Protein AF-F9SYX1-F1 (afdb_monomer_lite)

Structure (mmCIF, N/CA/C/O backbone):
data_AF-F9SYX1-F1
#
_entry.id   AF-F9SYX1-F1
#
loop_
_atom_site.group_PDB
_atom_site.id
_atom_site.type_symbol
_atom_site.label_atom_id
_atom_site.label_alt_id
_atom_site.label_comp_id
_atom_site.label_asym_id
_atom_site.label_entity_id
_atom_site.label_seq_id
_atom_site.pdbx_PDB_ins_code
_atom_site.Cartn_x
_atom_site.Cartn_y
_atom_site.Cartn_z
_atom_site.occupancy
_atom_site.B_iso_or_equiv
_atom_site.auth_seq_id
_atom_site.auth_comp_id
_atom_site.auth_asym_id
_atom_site.auth_atom_id
_atom_site.pdbx_PDB_model_num
ATOM 1 N N . SER A 1 1 ? -15.816 -7.231 16.576 1.00 57.22 1 SER A N 1
ATOM 2 C CA . SER A 1 1 ? -14.481 -7.839 16.754 1.00 57.22 1 SER A CA 1
ATOM 3 C C . SER A 1 1 ? -13.891 -7.910 15.380 1.00 57.22 1 SER A C 1
ATOM 5 O O . SER A 1 1 ? -14.080 -8.921 14.707 1.00 57.22 1 SER A O 1
ATOM 7 N N . PHE A 1 2 ? -13.250 -6.815 14.990 1.00 70.56 2 PHE A N 1
ATOM 8 C CA . PHE A 1 2 ? -12.344 -6.756 13.862 1.00 70.56 2 PHE A CA 1
ATOM 9 C C . PHE A 1 2 ? -11.462 -8.001 13.875 1.00 70.56 2 PHE A C 1
ATOM 11 O O . PHE A 1 2 ? -10.765 -8.275 14.859 1.00 70.56 2 PHE A O 1
ATOM 18 N N . LYS A 1 3 ? -11.647 -8.842 12.862 1.00 79.38 3 LYS A N 1
ATOM 19 C CA . LYS A 1 3 ? -10.750 -9.952 12.619 1.00 79.38 3 LYS A CA 1
ATOM 20 C C . LYS A 1 3 ? -9.876 -9.474 11.476 1.00 79.38 3 LYS A C 1
ATOM 22 O O . LYS A 1 3 ? -10.382 -9.208 10.397 1.00 79.38 3 LYS A O 1
ATOM 27 N N . ASP A 1 4 ? -8.630 -9.275 11.824 1.00 76.31 4 ASP A N 1
ATOM 28 C CA . A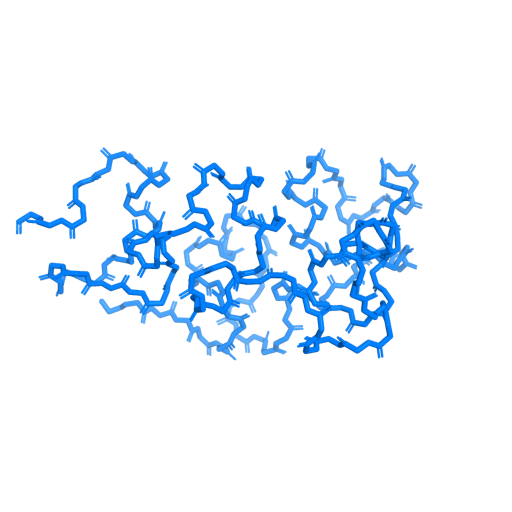SP A 1 4 ? -7.494 -9.137 10.939 1.00 76.31 4 ASP A CA 1
ATOM 29 C C . ASP A 1 4 ? -6.704 -10.406 11.258 1.00 76.31 4 ASP A C 1
ATOM 31 O O . ASP A 1 4 ? -6.187 -10.593 12.371 1.00 76.31 4 ASP A O 1
ATOM 35 N N . GLY A 1 5 ? -6.933 -11.416 10.423 1.00 83.50 5 GLY A N 1
ATOM 36 C CA . GLY A 1 5 ? -6.622 -12.803 10.733 1.00 83.50 5 GLY A CA 1
ATOM 37 C C . GLY A 1 5 ? -5.136 -13.109 10.682 1.00 83.50 5 GLY A C 1
ATOM 38 O O . GLY A 1 5 ? -4.709 -14.111 11.271 1.00 83.50 5 GLY A O 1
ATOM 39 N N . ASP A 1 6 ? -4.382 -12.242 10.033 1.00 80.56 6 ASP A N 1
ATOM 40 C CA . ASP A 1 6 ? -2.974 -12.400 9.742 1.00 80.56 6 ASP A CA 1
ATOM 41 C C . ASP A 1 6 ? -2.112 -11.184 10.078 1.00 80.56 6 ASP A C 1
ATOM 43 O O . ASP A 1 6 ? -0.884 -11.308 10.066 1.00 80.56 6 ASP A O 1
ATOM 47 N N . ASN A 1 7 ? -2.731 -10.092 10.523 1.00 75.62 7 ASN A N 1
ATOM 48 C CA . ASN A 1 7 ? -2.061 -8.868 10.921 1.00 75.62 7 ASN A CA 1
ATOM 49 C C . ASN A 1 7 ? -1.379 -8.129 9.764 1.00 75.62 7 ASN A C 1
ATOM 51 O O . ASN A 1 7 ? -0.370 -7.463 10.007 1.00 75.62 7 ASN A O 1
ATOM 55 N N . GLY A 1 8 ? -1.939 -8.236 8.551 1.00 71.12 8 GLY A N 1
ATOM 56 C CA . GLY A 1 8 ? -1.470 -7.552 7.339 1.00 71.12 8 GLY A CA 1
ATOM 57 C C . GLY A 1 8 ? -1.829 -6.062 7.252 1.00 71.12 8 GLY A C 1
ATOM 58 O O . GLY A 1 8 ? -1.184 -5.320 6.515 1.00 71.12 8 GLY A O 1
ATOM 59 N N . GLY A 1 9 ? -2.780 -5.594 8.070 1.00 70.81 9 GLY A N 1
ATOM 60 C CA . GLY A 1 9 ? -3.202 -4.188 8.112 1.00 70.81 9 GLY A CA 1
ATOM 61 C C . GLY A 1 9 ? -4.549 -3.918 7.440 1.00 70.81 9 GLY A C 1
ATOM 62 O O . GLY A 1 9 ? -5.159 -2.882 7.723 1.00 70.81 9 GLY A O 1
ATOM 63 N N . LEU A 1 10 ? -5.072 -4.859 6.648 1.00 77.00 10 LEU A N 1
ATOM 64 C CA . LEU A 1 10 ? -6.448 -4.843 6.166 1.00 77.00 10 LEU A CA 1
ATOM 65 C C . LEU A 1 10 ? -7.359 -5.756 7.018 1.00 77.00 10 LEU A C 1
ATOM 67 O O . LEU A 1 10 ? -6.955 -6.799 7.519 1.00 77.00 10 LEU A O 1
ATOM 71 N N . PRO A 1 11 ? -8.631 -5.374 7.234 1.00 79.19 11 PRO A N 1
ATOM 72 C CA . PRO A 1 11 ? -9.628 -6.262 7.829 1.00 79.19 11 PRO A CA 1
ATOM 73 C C . PRO A 1 11 ? -9.909 -7.488 6.943 1.00 79.19 11 PRO A C 1
ATOM 75 O O . PRO A 1 11 ? -10.164 -7.291 5.756 1.00 79.19 11 PRO A O 1
ATOM 78 N N . ASP A 1 12 ? -10.171 -8.668 7.542 1.00 82.38 12 ASP A N 1
ATOM 79 C CA . ASP A 1 12 ? -10.668 -9.899 6.865 1.00 82.38 12 ASP A CA 1
ATOM 80 C C . ASP A 1 12 ? -11.787 -9.597 5.843 1.00 82.38 12 ASP A C 1
ATOM 82 O O . ASP A 1 12 ? -11.991 -10.289 4.840 1.00 82.38 12 ASP A O 1
ATOM 86 N N . TYR A 1 13 ? -12.628 -8.613 6.174 1.00 78.56 13 TYR A N 1
ATOM 87 C CA . TYR A 1 13 ? -13.734 -8.177 5.334 1.00 78.56 13 TYR A CA 1
ATOM 88 C C . TYR A 1 13 ? -13.269 -7.467 4.059 1.00 78.56 13 TYR A C 1
ATOM 90 O O . TYR A 1 13 ? -13.796 -7.783 2.989 1.00 78.56 13 TYR A O 1
ATOM 98 N N . VAL A 1 14 ? -12.314 -6.544 4.180 1.00 76.12 14 VAL A N 1
ATOM 99 C CA . VAL A 1 14 ? -11.718 -5.815 3.056 1.00 76.12 14 VAL A CA 1
ATOM 100 C C . VAL A 1 14 ? -10.908 -6.792 2.219 1.00 76.12 14 VAL A C 1
ATOM 102 O O . VAL A 1 14 ? -11.214 -6.950 1.045 1.00 76.12 14 VAL A O 1
ATOM 105 N N . GLU A 1 15 ? -10.030 -7.584 2.825 1.00 80.00 15 GLU A N 1
ATOM 106 C CA . GLU A 1 15 ? -9.250 -8.626 2.143 1.00 80.00 15 GLU A CA 1
ATOM 107 C C . GLU A 1 15 ? -10.125 -9.546 1.284 1.00 80.00 15 GLU A C 1
ATOM 109 O O . GLU A 1 15 ? -9.873 -9.788 0.104 1.00 80.00 15 GLU A O 1
ATOM 114 N N . LYS A 1 16 ? -11.268 -9.980 1.822 1.00 79.38 16 LYS A N 1
ATOM 115 C CA . LYS A 1 16 ? -12.233 -10.791 1.074 1.00 79.38 16 LYS A CA 1
ATOM 116 C C . LYS A 1 16 ? -12.887 -10.052 -0.100 1.00 79.38 16 LYS A C 1
ATOM 118 O O . LYS A 1 16 ? -13.266 -10.704 -1.078 1.00 79.38 16 LYS A O 1
ATOM 123 N N . GLN A 1 17 ? -13.110 -8.742 0.006 1.00 72.44 17 GLN A N 1
ATOM 124 C CA . GLN A 1 17 ? -13.582 -7.926 -1.119 1.00 72.44 17 GLN A CA 1
ATOM 125 C C . GLN A 1 17 ? -12.498 -7.778 -2.193 1.00 72.44 17 GLN A C 1
ATOM 127 O O . GLN A 1 17 ? -12.840 -7.764 -3.377 1.00 72.44 17 GLN A O 1
ATOM 132 N N . LEU A 1 18 ? -11.232 -7.741 -1.772 1.00 69.06 18 LEU A N 1
ATOM 133 C CA . LEU A 1 18 ? -10.041 -7.655 -2.618 1.00 69.06 18 LEU A CA 1
ATOM 134 C C . LEU A 1 18 ? -9.635 -9.007 -3.233 1.00 69.06 18 LEU A C 1
ATOM 136 O O . LEU A 1 18 ? -8.921 -9.049 -4.226 1.00 69.06 18 LEU A O 1
ATOM 140 N N . GLY A 1 19 ? -10.137 -10.124 -2.697 1.00 72.81 19 GLY A N 1
ATOM 141 C CA . GLY A 1 19 ? -9.739 -11.469 -3.129 1.00 72.81 19 GLY A CA 1
ATOM 142 C C . GLY A 1 19 ? -8.425 -11.956 -2.507 1.00 72.81 19 GLY A C 1
ATOM 143 O O . GLY A 1 19 ? -7.873 -12.952 -2.981 1.00 72.81 19 GLY A O 1
ATOM 144 N N . LEU A 1 20 ? -7.974 -11.280 -1.451 1.00 77.38 20 LEU A N 1
ATOM 145 C CA . LEU A 1 20 ? -6.818 -11.611 -0.622 1.00 77.38 20 LEU A CA 1
ATOM 146 C C . LEU A 1 20 ? -7.179 -12.685 0.424 1.00 77.38 20 LEU A C 1
ATOM 148 O O . LEU A 1 20 ? -8.360 -13.029 0.609 1.00 77.38 20 LEU A O 1
ATOM 152 N N . ASP A 1 21 ? -6.168 -13.291 1.044 1.00 80.50 21 ASP A N 1
ATOM 153 C CA . ASP A 1 21 ? -6.304 -14.384 2.007 1.00 80.50 21 ASP A CA 1
ATOM 154 C C . ASP A 1 21 ? -5.956 -13.916 3.422 1.00 80.50 21 ASP A C 1
ATOM 156 O O . ASP A 1 21 ? -4.826 -14.098 3.855 1.00 80.50 21 ASP A O 1
ATOM 160 N N . ALA A 1 22 ? -7.009 -13.535 4.158 1.00 83.12 22 ALA A N 1
ATOM 161 C CA . ALA A 1 22 ? -7.067 -13.145 5.579 1.00 83.12 22 ALA A CA 1
ATOM 162 C C . ALA A 1 22 ? -6.534 -14.142 6.625 1.00 83.12 22 ALA A C 1
ATOM 164 O O . ALA A 1 22 ? -6.996 -14.223 7.776 1.00 83.12 22 ALA A O 1
ATOM 165 N N . THR A 1 23 ? -5.669 -15.054 6.211 1.00 82.31 23 THR A N 1
ATOM 166 C CA . THR A 1 23 ? -4.947 -15.997 7.052 1.00 82.31 23 THR A CA 1
ATOM 167 C C . THR A 1 23 ? -3.452 -16.038 6.743 1.00 82.31 23 THR A C 1
ATOM 169 O O . THR A 1 23 ? -2.734 -16.819 7.389 1.00 82.31 23 THR A O 1
ATOM 172 N N . VAL A 1 24 ? -2.976 -15.238 5.787 1.00 73.25 24 VAL A N 1
ATOM 173 C CA . VAL A 1 24 ? -1.605 -15.245 5.285 1.00 73.25 24 VAL A CA 1
ATOM 174 C C . VAL A 1 24 ? -0.977 -13.882 5.541 1.00 73.25 24 VAL A C 1
ATOM 176 O O . VAL A 1 24 ? -1.154 -12.952 4.780 1.00 73.25 24 VAL A O 1
ATOM 179 N N . GLY A 1 25 ? -0.167 -13.801 6.600 1.00 62.72 25 GLY A N 1
ATOM 180 C CA . GLY A 1 25 ? 0.507 -12.544 6.943 1.00 62.72 25 GLY A CA 1
ATOM 181 C C . GLY A 1 25 ? 1.410 -12.087 5.809 1.00 62.72 25 GLY A C 1
ATOM 182 O O . GLY A 1 25 ? 2.098 -12.926 5.217 1.00 62.72 25 GLY A O 1
ATOM 183 N N . ASP A 1 26 ? 1.403 -10.777 5.565 1.00 58.50 26 ASP A N 1
ATOM 184 C CA . ASP A 1 26 ? 2.077 -10.102 4.455 1.00 58.50 26 ASP A CA 1
ATOM 185 C C . ASP A 1 26 ? 1.469 -10.425 3.069 1.00 58.50 26 ASP A C 1
ATOM 187 O O . ASP A 1 26 ? 2.218 -10.659 2.122 1.00 58.50 26 ASP A O 1
ATOM 191 N N . ASP A 1 27 ? 0.145 -10.481 2.891 1.00 65.06 27 ASP A N 1
ATOM 192 C CA . ASP A 1 27 ? -0.459 -10.560 1.547 1.00 65.06 27 ASP A CA 1
ATOM 193 C C . ASP A 1 27 ? -1.202 -9.284 1.104 1.00 65.06 27 ASP A C 1
ATOM 195 O O . ASP A 1 27 ? -1.347 -9.074 -0.099 1.00 65.06 27 ASP A O 1
ATOM 199 N N . ASP A 1 28 ? -1.536 -8.394 2.041 1.00 70.62 28 ASP A N 1
ATOM 200 C CA . ASP A 1 28 ? -2.251 -7.134 1.792 1.00 70.62 28 ASP A CA 1
ATOM 201 C C . ASP A 1 28 ? -1.567 -6.197 0.793 1.00 70.62 28 ASP A C 1
ATOM 203 O O . ASP A 1 28 ? -2.164 -5.781 -0.201 1.00 70.62 28 ASP A O 1
ATOM 207 N N . PHE A 1 29 ? -0.295 -5.896 1.044 1.00 72.81 29 PHE A N 1
ATOM 208 C CA . PHE A 1 29 ? 0.527 -4.994 0.229 1.00 72.81 29 PHE A CA 1
ATOM 209 C C . PHE A 1 29 ? 1.841 -5.642 -0.206 1.00 72.81 29 PHE A C 1
ATOM 211 O O . PHE A 1 29 ? 2.784 -4.971 -0.579 1.00 72.81 29 PHE A O 1
ATOM 218 N N . THR A 1 30 ? 1.918 -6.969 -0.156 1.00 74.19 30 THR A N 1
ATOM 219 C CA . THR A 1 30 ? 3.177 -7.710 -0.335 1.00 74.19 30 THR A CA 1
ATOM 220 C C . THR A 1 30 ? 3.039 -8.867 -1.332 1.00 74.19 30 THR A C 1
ATOM 222 O O . THR A 1 30 ? 4.017 -9.316 -1.938 1.00 74.19 30 THR A O 1
ATOM 225 N N . LYS A 1 31 ? 1.815 -9.369 -1.543 1.00 81.06 31 LYS A N 1
ATOM 226 C CA . LYS A 1 31 ? 1.547 -10.423 -2.519 1.00 81.06 31 LYS A CA 1
ATOM 227 C C . LYS A 1 31 ? 1.430 -9.824 -3.913 1.00 81.06 31 LYS A C 1
ATOM 229 O O . LYS A 1 31 ? 0.566 -8.999 -4.130 1.00 81.06 31 LYS A O 1
ATOM 234 N N . ASP A 1 32 ? 2.255 -10.317 -4.827 1.00 84.62 32 ASP A N 1
ATOM 235 C CA . ASP A 1 32 ? 2.293 -9.960 -6.249 1.00 84.62 32 ASP A CA 1
ATOM 236 C C . ASP A 1 32 ? 2.017 -11.239 -7.065 1.00 84.62 32 ASP A C 1
ATOM 238 O O . ASP A 1 32 ? 2.844 -12.165 -7.131 1.00 84.62 32 ASP A O 1
ATOM 242 N N . SER A 1 33 ? 0.787 -11.372 -7.560 1.00 86.06 33 SER A N 1
ATOM 243 C CA . SER A 1 33 ? 0.282 -12.613 -8.153 1.00 86.06 33 SER A CA 1
ATOM 244 C C . SER A 1 33 ? 0.757 -12.850 -9.590 1.00 86.06 33 SER A C 1
ATOM 246 O O . SER A 1 33 ? 0.876 -14.021 -9.989 1.00 86.06 33 SER A O 1
ATOM 248 N N . ASP A 1 34 ? 1.061 -11.806 -10.359 1.00 87.44 34 ASP A N 1
ATOM 249 C CA . ASP A 1 34 ? 1.559 -11.924 -11.735 1.00 87.44 34 ASP A CA 1
ATOM 250 C C . ASP A 1 34 ? 3.074 -11.706 -11.885 1.00 87.44 34 ASP A C 1
ATOM 252 O O . ASP A 1 34 ? 3.673 -12.203 -12.851 1.00 87.44 34 ASP A O 1
ATOM 256 N N . GLY A 1 35 ? 3.722 -11.138 -10.870 1.00 87.56 35 GLY A N 1
ATOM 257 C CA . GLY A 1 35 ? 5.161 -10.938 -10.801 1.00 87.56 35 GLY A CA 1
ATOM 258 C C . GLY A 1 35 ? 5.643 -9.667 -11.497 1.00 87.56 35 GLY A C 1
ATOM 259 O O . GLY A 1 35 ? 6.817 -9.643 -11.906 1.00 87.56 35 GLY A O 1
ATOM 260 N N . ASP A 1 36 ? 4.778 -8.674 -11.713 1.00 85.56 36 ASP A N 1
ATOM 261 C CA . ASP A 1 36 ? 5.146 -7.395 -12.330 1.00 85.56 36 ASP A CA 1
ATOM 262 C C . ASP A 1 36 ? 5.868 -6.438 -11.361 1.00 85.56 36 ASP A C 1
ATOM 264 O O . ASP A 1 36 ? 6.528 -5.480 -11.793 1.00 85.56 36 ASP A O 1
ATOM 268 N N . GLY A 1 37 ? 5.873 -6.793 -10.074 1.00 84.88 37 GLY A N 1
ATOM 269 C CA . GLY A 1 37 ? 6.469 -6.032 -8.995 1.00 84.88 37 GLY A CA 1
ATOM 270 C C . GLY A 1 37 ? 5.498 -5.076 -8.320 1.00 84.88 37 GLY A C 1
ATOM 271 O O . GLY A 1 37 ? 5.987 -4.177 -7.651 1.00 84.88 37 GLY A O 1
ATOM 272 N N . VAL A 1 38 ? 4.183 -5.213 -8.495 1.00 85.88 38 VAL A N 1
ATOM 273 C CA . VAL A 1 38 ? 3.163 -4.451 -7.766 1.00 85.88 38 VAL A CA 1
ATOM 274 C C . VAL A 1 38 ? 2.278 -5.395 -6.953 1.00 85.88 38 VAL A C 1
ATOM 276 O O . VAL A 1 38 ? 1.848 -6.428 -7.453 1.00 85.88 38 VAL A O 1
ATOM 279 N N . PRO A 1 39 ? 2.001 -5.079 -5.679 1.00 84.81 39 PRO A N 1
ATOM 280 C CA . PRO A 1 39 ? 1.123 -5.906 -4.873 1.00 84.81 39 PRO A CA 1
ATOM 281 C C . PRO A 1 39 ? -0.333 -5.898 -5.350 1.00 84.81 39 PRO A C 1
ATOM 283 O O . PRO A 1 39 ? -0.891 -4.838 -5.643 1.00 84.81 39 PRO A O 1
ATOM 286 N N . ASP A 1 40 ? -0.995 -7.051 -5.251 1.00 80.94 40 ASP A N 1
ATOM 287 C CA . ASP A 1 40 ? -2.403 -7.278 -5.587 1.00 80.94 40 ASP A CA 1
ATOM 288 C C . ASP A 1 40 ? -3.333 -6.213 -4.960 1.00 80.94 40 ASP A C 1
ATOM 290 O O . ASP A 1 40 ? -4.308 -5.766 -5.574 1.00 80.94 40 ASP A O 1
ATOM 294 N N . GLY A 1 41 ? -3.052 -5.802 -3.715 1.00 78.31 41 GLY A N 1
ATOM 295 C CA . GLY A 1 41 ? -3.810 -4.765 -3.013 1.00 78.31 41 GLY A CA 1
ATOM 296 C C . GLY A 1 41 ? -3.679 -3.384 -3.660 1.00 78.31 41 GLY A C 1
ATOM 297 O O . GLY A 1 41 ? -4.674 -2.667 -3.782 1.00 78.31 41 GLY A O 1
ATOM 298 N N . VAL A 1 42 ? -2.485 -3.025 -4.141 1.00 82.00 42 VAL A N 1
ATOM 299 C CA . VAL A 1 42 ? -2.232 -1.770 -4.870 1.00 82.00 42 VAL A CA 1
ATOM 300 C C . VAL A 1 42 ? -2.927 -1.790 -6.224 1.00 82.00 42 VAL A C 1
ATOM 302 O O . VAL A 1 42 ? -3.606 -0.827 -6.586 1.00 82.00 42 VAL A O 1
ATOM 305 N N . GLU A 1 43 ? -2.818 -2.897 -6.952 1.00 84.31 43 GLU A N 1
ATOM 306 C CA . GLU A 1 43 ? -3.474 -3.068 -8.248 1.00 84.31 43 GLU A CA 1
ATOM 307 C C . GLU A 1 43 ? -4.993 -2.932 -8.141 1.00 84.31 43 GLU A C 1
ATOM 309 O O . GLU A 1 43 ? -5.628 -2.245 -8.945 1.00 84.31 43 GLU A O 1
ATOM 314 N N . PHE A 1 44 ? -5.597 -3.483 -7.085 1.00 78.94 44 PHE A N 1
ATOM 315 C CA . PHE A 1 44 ? -7.015 -3.261 -6.824 1.00 78.94 44 PHE A CA 1
ATOM 316 C C . PHE A 1 44 ? -7.345 -1.778 -6.615 1.00 78.94 44 PHE A C 1
ATOM 318 O O . PHE A 1 44 ? -8.321 -1.282 -7.191 1.00 78.94 44 PHE A O 1
ATOM 325 N N . LEU A 1 45 ? -6.562 -1.076 -5.785 1.00 77.81 45 LEU A N 1
ATOM 326 C CA . LEU A 1 45 ? -6.769 0.349 -5.503 1.00 77.81 45 LEU A CA 1
ATOM 327 C C . LEU A 1 45 ? -6.672 1.195 -6.780 1.00 77.81 45 LEU A C 1
ATOM 329 O O . LEU A 1 45 ? -7.415 2.164 -6.946 1.00 77.81 45 LEU A O 1
ATOM 333 N N . GLU A 1 46 ? -5.808 0.790 -7.706 1.00 81.69 46 GLU A N 1
ATOM 334 C CA . GLU A 1 46 ? -5.603 1.438 -9.001 1.00 81.69 46 GLU A CA 1
ATOM 335 C C . GLU A 1 46 ? -6.571 0.942 -10.096 1.00 81.69 46 GLU A C 1
ATOM 337 O O . GLU A 1 46 ? -6.712 1.569 -11.154 1.00 81.69 46 GLU A O 1
ATOM 342 N N . GLY A 1 47 ? -7.321 -0.128 -9.823 1.00 82.56 47 GLY A N 1
ATOM 343 C CA . GLY A 1 47 ? -8.325 -0.701 -10.716 1.00 82.56 47 GLY A CA 1
ATOM 344 C C . GLY A 1 47 ? -7.750 -1.544 -11.856 1.00 82.56 47 GLY A C 1
ATOM 345 O O . GLY A 1 47 ? -8.379 -1.607 -12.922 1.00 82.56 47 GLY A O 1
ATOM 346 N N . THR A 1 48 ? -6.587 -2.157 -11.640 1.00 86.69 48 THR A N 1
ATOM 347 C CA . THR A 1 48 ? -5.933 -3.132 -12.524 1.00 86.69 48 THR A CA 1
ATOM 348 C C . THR A 1 48 ? -6.216 -4.582 -12.096 1.00 86.69 48 THR A C 1
ATOM 350 O O . THR A 1 48 ? -6.877 -4.822 -11.081 1.00 86.69 48 THR A O 1
ATOM 353 N N . ASP A 1 49 ? -5.885 -5.553 -12.949 1.00 84.62 49 ASP A N 1
ATOM 354 C CA . ASP A 1 49 ? -6.089 -6.988 -12.737 1.00 84.62 49 ASP A CA 1
ATOM 355 C C . ASP A 1 49 ? -4.811 -7.604 -12.158 1.00 84.62 49 ASP A C 1
AT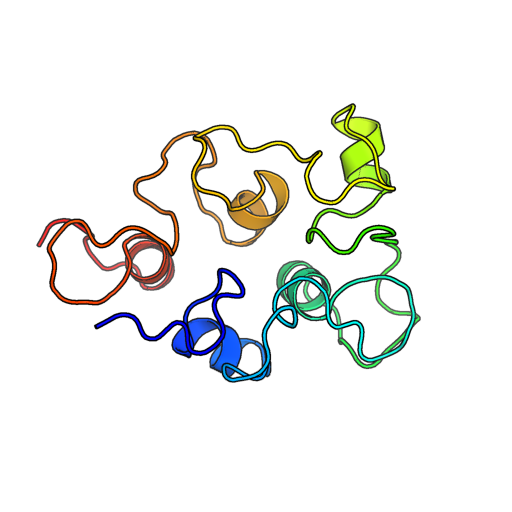OM 357 O O . ASP A 1 49 ? -3.855 -7.740 -12.913 1.00 84.62 49 ASP A O 1
ATOM 361 N N . PRO A 1 50 ? -4.829 -8.116 -10.910 1.00 84.38 50 PRO A N 1
ATOM 362 C CA . PRO A 1 50 ? -3.653 -8.693 -10.248 1.00 84.38 50 PRO A CA 1
ATOM 363 C C . PRO A 1 50 ? -3.166 -10.021 -10.846 1.00 84.38 50 PRO A C 1
ATOM 365 O O . PRO A 1 50 ? -2.560 -10.866 -10.198 1.00 84.38 50 PRO A O 1
ATOM 368 N N . ASN A 1 51 ? -3.567 -10.328 -12.073 1.00 86.31 51 ASN A N 1
ATOM 369 C CA . ASN A 1 51 ? -3.140 -11.502 -12.816 1.00 86.31 51 ASN A CA 1
ATOM 370 C C . ASN A 1 51 ? -2.673 -11.126 -14.237 1.00 86.31 51 ASN A C 1
ATOM 372 O O . ASN A 1 51 ? -2.516 -12.036 -15.068 1.00 86.31 51 ASN A O 1
ATOM 376 N N . ASP A 1 52 ? -2.530 -9.833 -14.544 1.00 88.12 52 ASP A N 1
ATOM 377 C CA . ASP A 1 52 ? -2.135 -9.289 -15.845 1.00 88.12 52 ASP A CA 1
ATOM 378 C C . ASP A 1 52 ? -0.950 -8.323 -15.695 1.00 88.12 52 ASP A C 1
ATOM 380 O O . ASP A 1 52 ? -1.131 -7.113 -15.610 1.00 88.12 52 ASP A O 1
ATOM 384 N N . ASP A 1 53 ? 0.261 -8.871 -15.861 1.00 87.50 53 ASP A N 1
ATOM 385 C CA . ASP A 1 53 ? 1.566 -8.196 -15.730 1.00 87.50 53 ASP A CA 1
ATOM 386 C C . ASP A 1 53 ? 1.822 -7.033 -16.716 1.00 87.50 53 ASP A C 1
ATOM 388 O O . ASP A 1 53 ? 2.962 -6.613 -16.959 1.00 87.50 53 ASP A O 1
ATOM 392 N N . THR A 1 54 ? 0.780 -6.557 -17.400 1.00 84.44 54 THR A N 1
ATOM 393 C CA . THR A 1 54 ? 0.841 -5.524 -18.429 1.00 84.44 54 THR A CA 1
ATOM 394 C C . THR A 1 54 ? -0.151 -4.380 -18.262 1.00 84.44 54 THR A C 1
ATOM 396 O O . THR A 1 54 ? -0.070 -3.421 -19.048 1.00 84.44 54 THR A O 1
ATOM 399 N N . ASP A 1 55 ? -1.098 -4.462 -17.327 1.00 81.81 55 ASP A N 1
ATOM 400 C CA . ASP A 1 55 ? -2.161 -3.465 -17.193 1.00 81.81 55 ASP A CA 1
ATOM 401 C C . ASP A 1 55 ? -1.862 -2.376 -16.147 1.00 81.81 55 ASP A C 1
ATOM 403 O O . ASP A 1 55 ? -2.346 -1.244 -16.306 1.00 81.81 55 ASP A O 1
ATOM 407 N N . PHE A 1 56 ? -0.955 -2.652 -15.207 1.00 75.75 56 PHE A N 1
ATOM 408 C CA . PHE A 1 56 ? -0.315 -1.671 -14.344 1.00 75.75 56 PHE A CA 1
ATOM 409 C C . PHE A 1 56 ? 1.144 -1.393 -14.766 1.00 75.75 56 PHE A C 1
ATOM 411 O O . PHE A 1 56 ? 1.753 -2.089 -15.575 1.00 75.75 56 PHE A O 1
ATOM 418 N N . SER A 1 57 ? 1.685 -0.242 -14.355 1.00 65.75 57 SER A N 1
ATOM 419 C CA . SER A 1 57 ? 3.031 0.221 -14.759 1.00 65.75 57 SER A CA 1
ATOM 420 C C . SER A 1 57 ? 3.832 0.782 -13.577 1.00 65.75 57 SER A C 1
ATOM 422 O O . SER A 1 57 ? 4.758 1.580 -13.782 1.00 65.75 57 SER A O 1
ATOM 424 N N . GLY A 1 58 ? 3.452 0.421 -12.355 1.00 74.56 58 GLY A N 1
ATOM 425 C CA . GLY A 1 58 ? 4.250 0.675 -11.163 1.00 74.56 58 GLY A CA 1
ATOM 426 C C . GLY A 1 58 ? 5.244 -0.458 -10.941 1.00 74.56 58 GLY A C 1
ATOM 427 O O . GLY A 1 58 ? 5.121 -1.524 -11.513 1.00 74.56 58 GLY A O 1
ATOM 428 N N . THR A 1 59 ? 6.262 -0.200 -10.147 1.00 86.12 59 THR A N 1
ATOM 429 C CA . THR A 1 59 ? 6.990 -1.227 -9.400 1.00 86.12 59 THR A CA 1
ATOM 430 C C . THR A 1 59 ? 6.898 -0.750 -7.959 1.00 86.12 59 THR A C 1
ATOM 432 O O . THR A 1 59 ? 6.872 0.462 -7.759 1.00 86.12 59 THR A O 1
ATOM 435 N N . ASP A 1 60 ? 6.779 -1.659 -7.015 1.00 88.75 60 ASP A N 1
ATOM 436 C CA . ASP A 1 60 ? 6.812 -1.474 -5.569 1.00 88.75 60 ASP A CA 1
ATOM 437 C C . ASP A 1 60 ? 7.843 -2.493 -5.060 1.00 88.75 60 ASP A C 1
ATOM 439 O O . ASP A 1 60 ? 7.587 -3.688 -4.894 1.00 88.75 60 ASP A O 1
ATOM 443 N N . SER A 1 61 ? 9.092 -2.040 -5.023 1.00 90.31 61 SER A N 1
ATOM 444 C CA . SER A 1 61 ? 10.268 -2.898 -4.894 1.00 90.31 61 SER A CA 1
ATOM 445 C C . SER A 1 61 ? 10.434 -3.470 -3.486 1.00 90.31 61 SER A C 1
ATOM 447 O O . SER A 1 61 ? 11.071 -4.524 -3.335 1.00 90.31 61 SER A O 1
ATOM 449 N N . ASP A 1 62 ? 9.893 -2.803 -2.468 1.00 89.31 62 ASP A N 1
ATOM 450 C CA . ASP A 1 62 ? 9.950 -3.236 -1.075 1.00 89.31 62 ASP A CA 1
ATOM 451 C C . ASP A 1 62 ? 8.631 -3.817 -0.541 1.00 89.31 62 ASP A C 1
ATOM 453 O O . ASP A 1 62 ? 8.672 -4.531 0.470 1.00 89.31 62 ASP A O 1
ATOM 457 N N . GLY A 1 63 ? 7.526 -3.641 -1.273 1.00 86.44 63 GLY A N 1
ATOM 458 C CA . GLY A 1 63 ? 6.226 -4.228 -0.977 1.00 86.44 63 GLY A CA 1
ATOM 459 C C . GLY A 1 63 ? 5.541 -3.555 0.205 1.00 86.44 63 GLY A C 1
ATOM 460 O O . GLY A 1 63 ? 4.999 -4.251 1.063 1.00 86.44 63 GLY A O 1
ATOM 461 N N . ASP A 1 64 ? 5.619 -2.229 0.317 1.00 86.69 64 ASP A N 1
ATOM 462 C CA . ASP A 1 64 ? 4.903 -1.478 1.356 1.00 86.69 64 ASP A CA 1
ATOM 463 C C . ASP A 1 64 ? 3.545 -0.921 0.906 1.00 86.69 64 ASP A C 1
ATOM 465 O O . ASP A 1 64 ? 2.803 -0.340 1.706 1.00 86.69 64 ASP A O 1
ATOM 469 N N . GLY A 1 65 ? 3.183 -1.153 -0.358 1.00 84.69 65 GLY A N 1
ATOM 470 C CA . GLY A 1 65 ? 1.936 -0.692 -0.947 1.00 84.69 65 GLY A CA 1
ATOM 471 C C . GLY A 1 65 ? 2.036 0.688 -1.597 1.00 84.69 65 GLY A C 1
ATOM 472 O O . GLY A 1 65 ? 1.013 1.236 -2.029 1.00 84.69 65 GLY A O 1
ATOM 473 N N . VAL A 1 66 ? 3.233 1.274 -1.676 1.00 89.88 66 VAL A N 1
ATOM 474 C CA . VAL A 1 66 ? 3.501 2.533 -2.369 1.00 89.88 66 VAL A CA 1
ATOM 475 C C . VAL A 1 66 ? 4.401 2.263 -3.578 1.00 89.88 66 VAL A C 1
ATOM 477 O O . VAL A 1 66 ? 5.538 1.848 -3.432 1.00 89.88 66 VAL A O 1
ATOM 480 N N . PRO A 1 67 ? 3.962 2.562 -4.814 1.00 90.38 67 PRO A N 1
ATOM 481 C CA . PRO A 1 67 ? 4.827 2.366 -5.973 1.00 90.38 67 PRO A CA 1
ATOM 482 C C . PRO A 1 67 ? 6.109 3.218 -5.902 1.00 90.38 67 PRO A C 1
ATOM 484 O O . PRO A 1 67 ? 6.020 4.426 -5.662 1.00 90.38 67 PRO A O 1
ATOM 487 N N . ASP A 1 68 ? 7.259 2.668 -6.301 1.00 92.00 68 ASP A N 1
ATOM 488 C CA . ASP A 1 68 ? 8.592 3.293 -6.342 1.00 92.00 68 ASP A CA 1
ATOM 489 C C . ASP A 1 68 ? 8.559 4.717 -6.922 1.00 92.00 68 ASP A C 1
ATOM 491 O O . ASP A 1 68 ? 9.255 5.646 -6.504 1.00 92.00 68 ASP A O 1
ATOM 495 N N . ALA A 1 69 ? 7.760 4.909 -7.977 1.00 91.00 69 ALA A N 1
ATOM 496 C CA . ALA A 1 69 ? 7.635 6.196 -8.648 1.00 91.00 69 ALA A CA 1
ATOM 497 C C . ALA A 1 69 ? 6.972 7.261 -7.758 1.00 91.00 69 ALA A C 1
ATOM 499 O O . ALA A 1 69 ? 7.315 8.443 -7.868 1.00 91.00 69 ALA A O 1
ATOM 500 N N . ILE A 1 70 ? 6.021 6.855 -6.917 1.00 92.31 70 ILE A N 1
ATOM 501 C CA . ILE A 1 70 ? 5.359 7.695 -5.917 1.00 92.31 70 ILE A CA 1
ATOM 502 C C . ILE A 1 70 ? 6.325 7.991 -4.777 1.00 92.31 70 ILE A C 1
ATOM 504 O O . ILE A 1 70 ? 6.509 9.161 -4.445 1.00 92.31 70 ILE A O 1
ATOM 508 N N . GLU A 1 71 ? 7.039 6.992 -4.280 1.00 95.06 71 GLU A N 1
ATOM 509 C CA . GLU A 1 71 ? 8.036 7.171 -3.225 1.00 95.06 71 GLU A CA 1
ATOM 510 C C . GLU A 1 71 ? 9.150 8.146 -3.610 1.00 95.06 71 GLU A C 1
ATOM 512 O O . GLU A 1 71 ? 9.474 9.085 -2.876 1.00 95.06 71 GLU A O 1
ATOM 517 N N . ILE A 1 72 ? 9.666 8.036 -4.838 1.00 94.94 72 ILE A N 1
ATOM 518 C CA . ILE A 1 72 ? 10.644 8.988 -5.381 1.00 94.94 72 ILE A CA 1
ATOM 519 C C . ILE A 1 72 ? 10.078 10.419 -5.409 1.00 94.94 72 ILE A C 1
ATOM 521 O O . ILE A 1 72 ? 10.813 11.385 -5.164 1.00 94.94 72 ILE A O 1
ATOM 525 N N . LEU A 1 73 ? 8.793 10.586 -5.745 1.00 94.69 73 LEU A N 1
ATOM 526 C CA . LEU A 1 73 ? 8.130 11.896 -5.747 1.00 94.69 73 LEU A CA 1
ATOM 527 C C . LEU A 1 73 ? 7.922 12.431 -4.328 1.00 94.69 73 LEU A C 1
ATOM 529 O O . LEU A 1 73 ? 8.040 13.643 -4.107 1.00 94.69 73 LEU A O 1
ATOM 533 N N . ASP A 1 74 ? 7.645 11.537 -3.387 1.00 94.75 74 ASP A N 1
ATOM 534 C CA . ASP A 1 74 ? 7.409 11.842 -1.985 1.00 94.75 74 ASP A CA 1
ATOM 535 C C . ASP A 1 74 ? 8.694 12.011 -1.169 1.00 94.75 74 ASP A C 1
ATOM 537 O O . ASP A 1 74 ? 8.666 12.655 -0.113 1.00 94.75 74 ASP A O 1
ATOM 541 N N . GLY A 1 75 ? 9.829 11.593 -1.730 1.00 96.56 75 GLY A N 1
ATOM 542 C CA . GLY A 1 75 ? 11.152 11.692 -1.129 1.00 96.56 75 GLY A CA 1
ATOM 543 C C . GLY A 1 75 ? 11.430 10.588 -0.114 1.00 96.56 75 GLY A C 1
ATOM 544 O O . GLY A 1 75 ? 12.229 10.820 0.799 1.00 96.56 75 GLY A O 1
ATOM 545 N N . THR A 1 76 ? 10.764 9.448 -0.267 1.00 97.19 76 THR A N 1
ATOM 546 C CA . THR A 1 76 ? 10.973 8.227 0.505 1.00 97.19 76 THR A CA 1
ATOM 547 C C . THR A 1 76 ? 11.888 7.241 -0.248 1.00 97.19 76 THR A C 1
ATOM 549 O O . THR A 1 76 ? 12.437 7.608 -1.294 1.00 97.19 76 THR A O 1
ATOM 552 N N . ASP A 1 77 ? 12.204 6.087 0.347 1.00 96.94 77 ASP A N 1
ATOM 553 C CA . ASP A 1 77 ? 13.211 5.132 -0.131 1.00 96.94 77 ASP A CA 1
ATOM 554 C C . ASP A 1 77 ? 12.532 3.850 -0.634 1.00 96.94 77 ASP A C 1
ATOM 556 O O . ASP A 1 77 ? 12.140 3.062 0.216 1.00 96.94 77 ASP A O 1
ATOM 560 N N . PRO A 1 78 ? 12.488 3.608 -1.959 1.00 95.25 78 PRO A N 1
ATOM 561 C CA . PRO A 1 78 ? 11.728 2.505 -2.558 1.00 95.25 78 PRO A CA 1
ATOM 562 C C . PRO A 1 78 ? 12.284 1.101 -2.326 1.00 95.25 78 PRO A C 1
ATOM 564 O O . PRO A 1 78 ? 11.834 0.127 -2.913 1.00 95.25 78 PRO A O 1
ATOM 567 N N . ASP A 1 79 ? 13.352 0.994 -1.543 1.00 95.44 79 ASP A N 1
ATOM 568 C CA . ASP A 1 79 ? 13.951 -0.277 -1.148 1.00 95.44 79 ASP A CA 1
ATOM 569 C C . ASP A 1 79 ? 13.808 -0.508 0.383 1.00 95.44 79 ASP A C 1
ATOM 571 O O . ASP A 1 79 ? 14.492 -1.378 0.945 1.00 95.44 79 ASP A O 1
ATOM 575 N N . ASP A 1 80 ? 12.995 0.290 1.087 1.00 94.75 80 ASP A N 1
ATOM 576 C CA . ASP A 1 80 ? 12.777 0.248 2.538 1.00 94.75 80 ASP A CA 1
ATOM 577 C C . ASP A 1 80 ? 11.288 0.379 2.886 1.00 94.75 80 ASP A C 1
ATOM 579 O O . ASP A 1 80 ? 10.807 1.478 3.134 1.00 94.75 80 ASP A O 1
ATOM 583 N N . ALA A 1 81 ? 10.624 -0.762 3.096 1.00 90.12 81 ALA A N 1
ATOM 584 C CA . ALA A 1 81 ? 9.190 -0.850 3.393 1.00 90.12 81 ALA A CA 1
ATOM 585 C C . ALA A 1 81 ? 8.716 -0.149 4.688 1.00 90.12 81 ALA A C 1
ATOM 587 O O . ALA A 1 81 ? 7.568 -0.268 5.112 1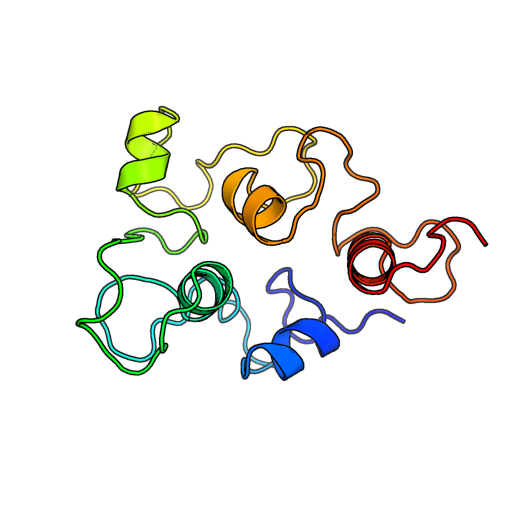.00 90.12 81 ALA A O 1
ATOM 588 N N . THR A 1 82 ? 9.619 0.508 5.419 1.00 91.06 82 THR A N 1
ATOM 589 C CA . THR A 1 82 ? 9.284 1.377 6.559 1.00 91.06 82 THR A CA 1
ATOM 590 C C . THR A 1 82 ? 9.384 2.862 6.220 1.00 91.06 82 THR A C 1
ATOM 592 O O . THR A 1 82 ? 9.205 3.723 7.089 1.00 91.06 82 THR A O 1
ATOM 595 N N . SER A 1 83 ? 9.709 3.166 4.971 1.00 94.88 83 SER A N 1
ATOM 596 C CA . SER A 1 83 ? 9.917 4.487 4.430 1.00 94.88 83 SER A CA 1
ATOM 597 C C . SER A 1 83 ? 8.769 4.833 3.485 1.00 94.88 83 SER A C 1
ATOM 599 O O . SER A 1 83 ? 8.969 4.990 2.293 1.00 94.88 83 SER A O 1
ATOM 601 N N . PHE A 1 84 ? 7.608 5.138 4.047 1.00 92.56 84 PHE A N 1
ATOM 602 C CA . PHE A 1 84 ? 6.487 5.735 3.323 1.00 92.56 84 PHE A CA 1
ATOM 603 C C . PHE A 1 84 ? 6.005 7.005 4.028 1.00 92.56 84 PHE A C 1
ATOM 605 O O . PHE A 1 84 ? 6.410 7.329 5.153 1.00 92.56 84 PHE A O 1
ATOM 612 N N . LYS A 1 85 ? 5.165 7.789 3.347 1.00 94.56 85 LYS A N 1
ATOM 613 C CA . LYS A 1 85 ? 4.452 8.891 3.998 1.00 94.56 85 LYS A CA 1
ATOM 614 C C . LYS A 1 85 ? 3.237 8.350 4.732 1.00 94.56 85 LYS A C 1
ATOM 616 O O . LYS A 1 85 ? 2.426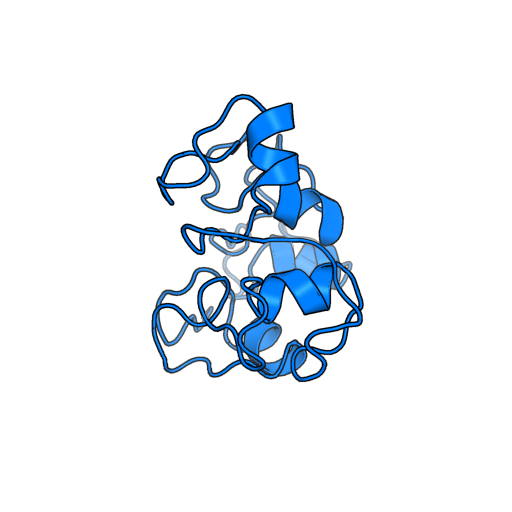 7.666 4.129 1.00 94.56 85 LYS A O 1
ATOM 621 N N . ASP A 1 86 ? 3.145 8.722 5.997 1.00 90.56 86 ASP A N 1
ATOM 622 C CA . ASP A 1 86 ? 2.044 8.412 6.902 1.00 90.56 86 ASP A CA 1
ATOM 623 C C . ASP A 1 86 ? 1.785 9.679 7.736 1.00 90.56 86 ASP A C 1
ATOM 625 O O . ASP A 1 86 ? 2.555 10.044 8.640 1.00 90.56 86 ASP A O 1
ATOM 629 N N . GLY A 1 87 ? 0.807 10.467 7.299 1.00 91.56 87 GLY A N 1
ATOM 630 C CA . GLY A 1 87 ? 0.558 11.827 7.759 1.00 91.56 87 GLY A CA 1
ATOM 631 C C . GLY A 1 87 ? -0.057 11.892 9.152 1.00 91.56 87 GLY A C 1
ATOM 632 O O . GLY A 1 87 ? 0.193 12.861 9.890 1.00 91.56 87 GLY A O 1
ATOM 633 N N . ASP A 1 88 ? -0.798 10.864 9.547 1.00 87.81 88 ASP A N 1
ATOM 634 C CA . ASP A 1 88 ? -1.474 10.762 10.836 1.00 87.81 88 ASP A CA 1
ATOM 635 C C . ASP A 1 88 ? -0.878 9.706 11.783 1.00 87.81 88 ASP A C 1
ATOM 637 O O . ASP A 1 88 ? -1.103 9.786 12.998 1.00 87.81 88 ASP A O 1
ATOM 641 N N . ASN A 1 89 ? 0.053 8.881 11.296 1.00 85.69 89 ASN A N 1
ATOM 642 C CA . ASN A 1 89 ? 0.682 7.752 11.989 1.00 85.69 89 ASN A CA 1
ATOM 643 C C . ASN A 1 89 ? -0.297 6.600 12.265 1.00 85.69 89 ASN A C 1
ATOM 645 O O . ASN A 1 89 ? -0.208 5.961 13.326 1.00 85.69 89 ASN A O 1
ATOM 649 N N . GLY A 1 90 ? -1.234 6.391 11.344 1.00 78.00 90 GLY A N 1
ATOM 650 C CA . GLY A 1 90 ? -2.236 5.332 11.333 1.00 78.00 90 GLY A CA 1
ATOM 651 C C . GLY A 1 90 ? -1.706 3.956 10.946 1.00 78.00 90 GLY A C 1
ATOM 652 O O . GLY A 1 90 ? -2.273 2.924 11.328 1.00 78.00 90 GLY A O 1
ATOM 653 N N . GLY A 1 91 ? -0.553 3.932 10.271 1.00 78.50 91 GLY A N 1
ATOM 654 C CA . GLY A 1 91 ? 0.076 2.727 9.740 1.00 78.50 91 GLY A CA 1
ATOM 655 C C . GLY A 1 91 ? -0.366 2.366 8.323 1.00 78.50 91 GLY A C 1
ATOM 656 O O . GLY A 1 91 ? 0.190 1.421 7.767 1.00 78.50 91 GLY A O 1
ATOM 657 N N . LEU A 1 92 ? -1.311 3.105 7.735 1.00 81.62 92 LEU A N 1
ATOM 658 C CA . LEU A 1 92 ? -1.641 3.029 6.316 1.00 81.62 92 LEU A CA 1
ATOM 659 C C . LEU A 1 92 ? -0.904 4.164 5.575 1.00 81.62 92 LEU A C 1
ATOM 661 O O . LEU A 1 92 ? -0.904 5.292 6.060 1.00 81.62 92 LEU A O 1
ATOM 665 N N . PRO A 1 93 ? -0.245 3.917 4.428 1.00 88.19 93 PRO A N 1
ATOM 666 C CA . PRO A 1 93 ? 0.411 4.995 3.695 1.00 88.19 93 PRO A CA 1
ATOM 667 C C . PRO A 1 93 ? -0.583 6.031 3.137 1.00 88.19 93 PRO A C 1
ATOM 669 O O . PRO A 1 93 ? -1.610 5.649 2.568 1.00 88.19 93 PRO A O 1
ATOM 672 N N . ASP A 1 94 ? -0.197 7.318 3.130 1.00 90.62 94 ASP A N 1
ATOM 673 C CA . ASP A 1 94 ? -0.956 8.450 2.550 1.00 90.62 94 ASP A CA 1
ATOM 674 C C . ASP A 1 94 ? -1.474 8.134 1.134 1.00 90.62 94 ASP A C 1
ATOM 676 O O . ASP A 1 94 ? -2.530 8.602 0.688 1.00 90.62 94 ASP A O 1
ATOM 680 N N . TYR A 1 95 ? -0.672 7.383 0.372 1.00 90.25 95 TYR A N 1
ATOM 681 C CA . TYR A 1 95 ? -1.016 6.942 -0.970 1.00 90.25 95 TYR A CA 1
ATOM 682 C C . TYR A 1 95 ? -2.240 6.020 -0.960 1.00 90.25 95 TYR A C 1
ATOM 684 O O . TYR A 1 95 ? -3.200 6.307 -1.677 1.00 90.25 95 TYR A O 1
ATOM 692 N N . ALA A 1 96 ? -2.232 4.970 -0.135 1.00 85.12 96 ALA A N 1
ATOM 693 C CA . ALA A 1 96 ? -3.315 3.997 -0.034 1.00 85.12 96 ALA A CA 1
ATOM 694 C C . ALA A 1 96 ? -4.603 4.643 0.499 1.00 85.12 96 ALA A C 1
ATOM 696 O O . ALA A 1 96 ? -5.671 4.477 -0.099 1.00 85.12 96 ALA A O 1
ATOM 697 N N . GLU A 1 97 ? -4.495 5.467 1.544 1.00 86.75 97 GLU A N 1
ATOM 698 C CA . GLU A 1 97 ? -5.614 6.234 2.106 1.00 86.75 97 GLU A CA 1
ATOM 699 C C . GLU A 1 97 ? -6.331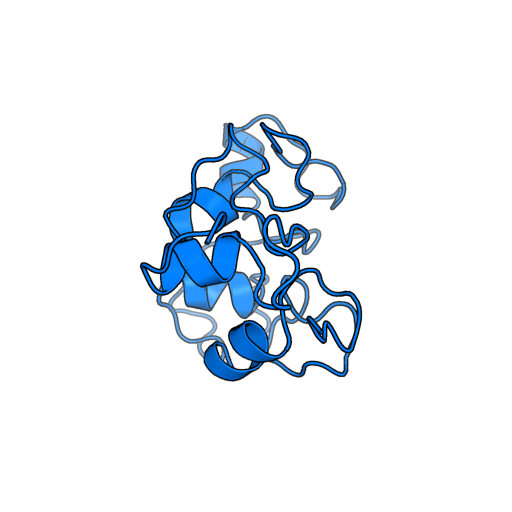 7.060 1.039 1.00 86.75 97 GLU A C 1
ATOM 701 O O . GLU A 1 97 ? -7.553 7.008 0.880 1.00 86.75 97 GLU A O 1
ATOM 706 N N . LYS A 1 98 ? -5.559 7.771 0.215 1.00 87.56 98 LYS A N 1
ATOM 707 C CA . LYS A 1 98 ? -6.110 8.603 -0.850 1.00 87.56 98 LYS A CA 1
ATOM 708 C C . LYS A 1 98 ? -6.818 7.797 -1.942 1.00 87.56 98 LYS A C 1
ATOM 710 O O . LYS A 1 98 ? -7.793 8.308 -2.502 1.00 87.56 98 LYS A O 1
ATOM 715 N N . GLN A 1 99 ? -6.350 6.589 -2.266 1.00 83.75 99 GLN A N 1
ATOM 716 C CA . GLN A 1 99 ? -7.040 5.721 -3.231 1.00 83.75 99 GLN A CA 1
ATOM 717 C C . GLN A 1 99 ? -8.355 5.176 -2.664 1.00 83.75 99 GLN A C 1
ATOM 719 O O . GLN A 1 99 ? -9.351 5.084 -3.383 1.00 83.75 99 GLN A O 1
ATOM 724 N N . LEU A 1 100 ? -8.381 4.895 -1.360 1.00 79.12 100 LEU A N 1
ATOM 725 C CA . LEU A 1 100 ? -9.579 4.489 -0.622 1.00 79.12 100 LEU A CA 1
ATOM 726 C C . LEU A 1 100 ? -10.550 5.655 -0.371 1.00 79.12 100 LEU A C 1
ATOM 728 O O . LEU A 1 100 ? -11.733 5.440 -0.113 1.00 79.12 100 LEU A O 1
ATOM 732 N N . GLY A 1 101 ? -10.078 6.895 -0.509 1.00 82.06 101 GLY A N 1
ATOM 733 C CA . GLY A 1 101 ? -10.857 8.108 -0.269 1.00 82.06 101 GLY A CA 1
ATOM 734 C C . GLY A 1 101 ? -10.883 8.557 1.194 1.00 82.06 101 GLY A C 1
ATOM 735 O O . GLY A 1 101 ? -11.722 9.398 1.522 1.00 82.06 101 GLY A O 1
ATOM 736 N N . LEU A 1 102 ? -9.984 8.015 2.017 1.00 84.38 102 LEU A N 1
ATOM 737 C CA . LEU A 1 102 ? -9.720 8.395 3.406 1.00 84.38 102 LEU A CA 1
ATOM 738 C C . LEU A 1 102 ? -8.943 9.730 3.479 1.00 84.38 102 LEU A C 1
ATOM 740 O O . LEU A 1 102 ? -8.453 10.246 2.461 1.00 84.38 102 LEU A O 1
ATOM 744 N N . ASP A 1 103 ? -8.877 10.329 4.667 1.00 85.56 103 ASP A N 1
ATOM 745 C CA . ASP A 1 103 ? -8.156 11.567 4.971 1.00 85.56 103 ASP A CA 1
ATOM 746 C C . ASP A 1 103 ? -6.852 11.268 5.720 1.00 85.56 103 ASP A C 1
ATOM 748 O O . ASP A 1 103 ? -6.841 11.211 6.944 1.00 85.56 103 ASP A O 1
ATOM 752 N N . SER A 1 104 ? -5.735 11.272 4.981 1.00 87.31 104 SER A N 1
ATOM 753 C CA . SER A 1 104 ? -4.361 11.012 5.462 1.00 87.31 104 SER A CA 1
ATOM 754 C C . SER A 1 104 ? -3.798 11.978 6.514 1.00 87.31 104 SER A C 1
ATOM 756 O O . SER A 1 104 ? -2.588 12.126 6.711 1.00 87.31 104 SER A O 1
ATOM 758 N N . THR A 1 105 ? -4.655 12.790 7.120 1.00 87.50 105 THR A N 1
ATOM 759 C CA . THR A 1 105 ? -4.313 13.697 8.213 1.00 87.50 105 THR A CA 1
ATOM 760 C C . THR A 1 105 ? -5.108 13.407 9.481 1.00 87.50 105 THR A C 1
ATOM 762 O O . THR A 1 105 ? -4.942 14.129 10.478 1.00 87.50 105 THR A O 1
ATOM 765 N N . VAL A 1 106 ? -5.959 12.380 9.458 1.00 79.94 106 VAL A N 1
ATOM 766 C CA . VAL A 1 106 ? -6.904 12.061 10.515 1.00 79.94 106 VAL A CA 1
ATOM 767 C C . VAL A 1 106 ? -6.909 10.556 10.780 1.00 79.94 106 VAL A C 1
ATOM 769 O O . VAL A 1 106 ? -7.753 9.849 10.270 1.00 79.94 106 VAL A O 1
ATOM 772 N N . GLY A 1 107 ? -6.113 10.107 11.754 1.00 71.56 107 GLY A N 1
ATOM 773 C CA . GLY A 1 107 ? -6.086 8.686 12.147 1.00 71.56 107 GLY A CA 1
ATOM 774 C C . GLY A 1 107 ? -7.322 8.226 12.932 1.00 71.56 107 GLY A C 1
ATOM 775 O O . GLY A 1 107 ? -7.216 7.542 13.953 1.00 71.56 107 GLY A O 1
ATOM 776 N N . ASP A 1 108 ? -8.503 8.759 12.623 1.00 69.56 108 ASP A N 1
ATOM 777 C CA . ASP A 1 108 ? -9.812 8.231 12.997 1.00 69.56 108 ASP A CA 1
ATOM 778 C C . ASP A 1 108 ? -10.577 7.618 11.829 1.00 69.56 108 ASP A C 1
ATOM 780 O O . ASP A 1 108 ? -11.715 7.237 12.038 1.00 69.56 108 ASP A O 1
ATOM 784 N N . ASP A 1 109 ? -9.959 7.447 10.661 1.00 68.12 109 ASP A N 1
ATOM 785 C CA . ASP A 1 109 ? -10.516 6.679 9.544 1.00 68.12 109 ASP A CA 1
ATOM 786 C C . ASP A 1 109 ? -9.594 5.533 9.077 1.00 68.12 109 ASP A C 1
ATOM 788 O O . ASP A 1 109 ? -9.846 4.891 8.060 1.00 68.12 109 ASP A O 1
ATOM 792 N N . ASP A 1 110 ? -8.584 5.192 9.880 1.00 73.81 110 ASP A N 1
ATOM 793 C CA . ASP A 1 110 ? -7.786 3.982 9.706 1.00 73.81 110 ASP A CA 1
ATOM 794 C C . ASP A 1 110 ? -8.582 2.700 9.968 1.00 73.81 110 ASP A C 1
ATOM 796 O O . ASP A 1 110 ? -9.529 2.641 10.760 1.00 73.81 110 ASP A O 1
ATOM 800 N N . PHE A 1 111 ? -8.088 1.590 9.420 1.00 76.31 111 PHE A N 1
ATOM 801 C CA . PHE A 1 111 ? -8.634 0.260 9.697 1.00 76.31 111 PHE A CA 1
ATOM 802 C C . PHE A 1 111 ? -8.252 -0.313 11.067 1.00 76.31 111 PHE A C 1
ATOM 804 O O . PHE A 1 111 ? -8.767 -1.359 11.465 1.00 76.31 111 PHE A O 1
ATOM 811 N N . THR A 1 112 ? -7.362 0.352 11.806 1.00 71.94 112 THR A N 1
ATOM 812 C CA . THR A 1 112 ? -6.898 -0.110 13.124 1.00 71.94 112 THR A CA 1
ATOM 813 C C . THR A 1 112 ? -7.715 0.454 14.288 1.00 71.94 112 THR A C 1
ATOM 815 O O . THR A 1 112 ? -7.565 -0.002 15.430 1.00 71.94 112 THR A O 1
ATOM 818 N N . LYS A 1 113 ? -8.592 1.426 14.021 1.00 78.31 113 LYS A N 1
ATOM 819 C CA . LYS A 1 113 ? -9.381 2.131 15.029 1.00 78.31 113 LYS A CA 1
ATOM 820 C C . LYS A 1 113 ? -10.861 1.780 14.935 1.00 78.31 113 LYS A C 1
ATOM 822 O O . LYS A 1 113 ? -11.370 1.553 13.854 1.00 78.31 113 LYS A O 1
ATOM 827 N N . ASP A 1 114 ? -11.498 1.685 16.096 1.00 82.00 114 ASP A N 1
ATOM 828 C CA . ASP A 1 114 ? -12.906 1.322 16.311 1.00 82.00 114 ASP A CA 1
ATOM 829 C C . ASP A 1 114 ? -13.397 2.224 17.454 1.00 82.00 114 ASP A C 1
ATOM 831 O O . ASP A 1 114 ? -13.180 1.943 18.644 1.00 82.00 114 ASP A O 1
ATOM 835 N N . SER A 1 115 ? -13.865 3.414 17.085 1.00 85.81 115 SER A N 1
ATOM 836 C CA . SER A 1 115 ? -14.111 4.541 17.984 1.00 85.81 115 SER A CA 1
ATOM 837 C C . SER A 1 115 ? -15.350 4.336 18.853 1.00 85.81 115 SER A C 1
ATOM 839 O O . SER A 1 115 ? -15.337 4.736 20.029 1.00 85.81 115 SER A O 1
ATOM 841 N N . ASP A 1 116 ? -16.386 3.679 18.332 1.00 87.25 116 ASP A N 1
ATOM 842 C CA . ASP A 1 116 ? -17.612 3.362 19.068 1.00 87.25 116 ASP A CA 1
ATOM 843 C C . ASP A 1 116 ? -17.565 1.982 19.771 1.00 87.25 116 ASP A C 1
ATOM 845 O O . ASP A 1 116 ? -18.295 1.735 20.745 1.00 87.25 116 ASP A O 1
ATOM 849 N N . GLY A 1 117 ? -16.620 1.119 19.385 1.00 89.00 117 GLY A N 1
ATOM 850 C CA . GLY A 1 117 ? -16.409 -0.202 19.967 1.00 89.00 117 GLY A CA 1
ATOM 851 C C . GLY A 1 117 ? -17.444 -1.238 19.525 1.00 89.00 117 GLY A C 1
ATOM 852 O O . GLY A 1 117 ? -17.624 -2.248 20.231 1.00 89.00 117 GLY A O 1
ATOM 853 N N . ASP A 1 118 ? -18.163 -0.999 18.427 1.00 85.44 118 ASP A N 1
ATOM 854 C CA . ASP A 1 118 ? -19.141 -1.932 17.867 1.00 85.44 118 ASP A CA 1
ATOM 855 C C . ASP A 1 118 ? -18.462 -3.107 17.133 1.00 85.44 118 ASP A C 1
ATOM 857 O O . ASP A 1 118 ? -19.021 -4.215 17.011 1.00 85.44 118 ASP A O 1
ATOM 861 N N . GLY A 1 119 ? -17.183 -2.926 16.795 1.00 81.94 119 GLY A N 1
ATOM 862 C CA . GLY A 1 119 ? -16.343 -3.921 16.167 1.00 81.94 119 GLY A CA 1
ATOM 863 C C . GLY A 1 119 ? -16.224 -3.818 14.653 1.00 81.94 119 GLY A C 1
ATOM 864 O O . GLY A 1 119 ? -15.706 -4.797 14.090 1.00 81.94 119 GLY A O 1
ATOM 865 N N . VAL A 1 120 ? -16.702 -2.735 14.042 1.00 80.62 120 VAL A N 1
ATOM 866 C CA . VAL A 1 120 ? -16.404 -2.272 12.685 1.00 80.62 120 VAL A CA 1
ATOM 867 C C . VAL A 1 120 ? -15.348 -1.162 12.796 1.00 80.62 120 VAL A C 1
ATOM 869 O O . VAL A 1 120 ? -15.511 -0.263 13.604 1.00 80.62 120 VAL A O 1
ATOM 872 N N . PRO A 1 121 ? -14.223 -1.232 12.065 1.00 81.44 121 PRO A N 1
ATOM 873 C CA . PRO A 1 121 ? -13.254 -0.146 12.094 1.00 81.44 121 PRO A CA 1
ATOM 874 C C . PRO A 1 121 ? -13.782 1.127 11.452 1.00 81.44 121 PRO A C 1
ATOM 876 O O . PRO A 1 121 ? -14.445 1.046 10.415 1.00 81.44 121 PRO A O 1
ATOM 879 N N . ASP A 1 122 ? -13.354 2.273 11.967 1.00 81.12 122 ASP A N 1
ATOM 880 C CA . ASP A 1 122 ? -13.792 3.587 11.509 1.00 81.12 122 ASP A CA 1
ATOM 881 C C . ASP A 1 122 ? -13.563 3.767 9.992 1.00 81.12 122 ASP A C 1
ATOM 883 O O . ASP A 1 122 ? -14.429 4.284 9.285 1.00 81.12 122 ASP A O 1
ATOM 887 N N . GLY A 1 123 ? -12.448 3.257 9.450 1.00 79.69 123 GLY A N 1
ATOM 888 C CA . GLY A 1 123 ? -12.189 3.269 8.004 1.00 79.69 123 GLY A CA 1
ATOM 889 C C . GLY A 1 123 ? -13.164 2.439 7.173 1.00 79.69 123 GLY A C 1
ATOM 890 O O . GLY A 1 123 ? -13.552 2.828 6.071 1.00 79.69 123 GLY A O 1
ATOM 891 N N . VAL A 1 124 ? -13.634 1.305 7.703 1.00 79.88 124 VAL A N 1
ATOM 892 C CA . VAL A 1 124 ? -14.693 0.515 7.052 1.00 79.88 124 VAL A CA 1
ATOM 893 C C . VAL A 1 124 ? -16.011 1.278 7.102 1.00 79.88 124 VAL A C 1
ATOM 895 O O . VAL A 1 124 ? -16.733 1.327 6.106 1.00 79.88 124 VAL A O 1
ATOM 898 N N . GLU A 1 125 ? -16.313 1.912 8.229 1.00 84.75 125 GLU A N 1
ATOM 899 C CA . GLU A 1 125 ? -17.516 2.724 8.383 1.00 84.75 125 GLU A CA 1
ATOM 900 C C . GLU A 1 125 ? -17.532 3.918 7.436 1.00 84.75 125 GLU A C 1
ATOM 902 O O . GLU A 1 125 ? -18.552 4.193 6.799 1.00 84.75 125 GLU A O 1
ATOM 907 N N . PHE A 1 126 ? -16.385 4.568 7.247 1.00 81.19 126 PHE A N 1
ATOM 908 C CA . PHE A 1 126 ? -16.222 5.623 6.258 1.00 81.19 126 PHE A CA 1
ATOM 909 C C . PHE A 1 126 ? -16.509 5.118 4.836 1.00 81.19 126 PHE A C 1
ATOM 911 O O . PHE A 1 126 ? -17.306 5.726 4.111 1.00 81.19 126 PHE A O 1
ATOM 918 N N . LEU A 1 127 ? -15.918 3.981 4.446 1.00 77.31 127 LEU A N 1
ATOM 919 C CA . LEU A 1 127 ? -16.132 3.367 3.130 1.00 77.31 127 LEU A CA 1
ATOM 920 C C . LEU A 1 127 ? -17.595 2.950 2.903 1.00 77.31 127 LEU A C 1
ATOM 922 O O . LEU A 1 127 ? -18.109 3.054 1.784 1.00 77.31 127 LEU A O 1
ATOM 926 N N . GLU A 1 128 ? -18.285 2.495 3.950 1.00 82.12 128 GLU A N 1
ATOM 927 C CA . GLU A 1 128 ? -19.693 2.085 3.887 1.00 82.12 128 GLU A CA 1
ATOM 928 C C . GLU A 1 128 ? -20.686 3.245 4.103 1.00 82.12 128 GLU A C 1
ATOM 930 O O . GLU A 1 128 ? -21.880 3.112 3.800 1.00 82.12 128 GLU A O 1
ATOM 935 N N . GLY A 1 129 ? -20.204 4.405 4.555 1.00 83.44 129 GLY A N 1
ATOM 936 C CA . GLY A 1 129 ? -21.007 5.585 4.868 1.00 83.44 129 GLY A CA 1
ATOM 937 C C . GLY A 1 129 ? -21.826 5.459 6.157 1.00 83.44 129 GLY A C 1
ATOM 938 O O . GLY A 1 129 ? -22.920 6.037 6.227 1.00 83.44 129 GLY A O 1
ATOM 939 N N . THR A 1 130 ? -21.340 4.691 7.136 1.00 86.56 130 THR A N 1
ATOM 940 C CA . THR A 1 130 ? -21.854 4.656 8.517 1.00 86.56 130 THR A CA 1
ATOM 941 C C . THR A 1 130 ? -21.118 5.679 9.398 1.00 86.56 130 THR A C 1
ATOM 943 O O . THR A 1 130 ? -20.246 6.400 8.913 1.00 86.56 130 THR A O 1
ATOM 946 N N . ASP A 1 131 ? -21.572 5.876 10.639 1.00 85.12 131 ASP A N 1
ATOM 947 C CA . ASP A 1 131 ? -21.025 6.893 11.548 1.00 85.12 131 ASP A CA 1
ATOM 948 C C . ASP A 1 131 ? -20.068 6.235 12.552 1.00 85.12 131 ASP A C 1
ATOM 950 O O . ASP A 1 131 ? -20.559 5.523 13.420 1.00 85.12 131 ASP A O 1
ATOM 954 N N . PRO A 1 132 ? -18.757 6.538 12.524 1.00 83.38 132 PRO A N 1
ATOM 955 C CA . PRO A 1 132 ? -17.771 5.887 13.391 1.00 83.38 132 PRO A CA 1
ATOM 956 C C . PRO A 1 132 ? -17.888 6.215 14.888 1.00 83.38 132 PRO A C 1
ATOM 958 O O . PRO A 1 132 ? -17.013 5.907 15.692 1.00 83.38 132 PRO A O 1
ATOM 961 N N . ASN A 1 133 ? -18.936 6.932 15.299 1.00 84.19 133 ASN A N 1
ATOM 962 C CA . ASN A 1 133 ? -19.148 7.368 16.677 1.00 84.19 133 ASN A CA 1
ATOM 963 C C . ASN A 1 133 ? -20.583 7.110 17.185 1.00 84.19 133 ASN A C 1
ATOM 965 O O . ASN A 1 133 ? -21.036 7.873 18.052 1.00 84.19 133 ASN A O 1
ATOM 969 N N . GLU A 1 134 ? -21.317 6.127 16.637 1.00 83.25 134 GLU A N 1
ATOM 970 C CA . GLU A 1 134 ? -22.740 5.874 16.971 1.00 83.25 134 GLU A CA 1
ATOM 971 C C . GLU A 1 134 ? -23.078 5.774 18.483 1.00 83.25 134 GLU A C 1
ATOM 973 O O . GLU A 1 134 ? -22.272 5.312 19.328 1.00 83.25 134 GLU A O 1
#

Secondary structure (DSSP, 8-state):
----SS-SSS-HHHHHHHT--TTSTT-TTT--SSSSSS-HHHHHHHT--TT-TTT-----SS-SSS-HHHHHHHT--TT-TT-S--SSSSSS-HHHHHHHT--TT-TTSSTT--SSSSSS-HHHHHHHT--TT-

pLDDT: mean 82.69, std 7.83, range [57.22, 97.19]

Organism: NCBI:txid675816

Foldseek 3Di:
DFQQQAPQQDTPVVCVVLVHDSNHHLQQQRDQQCPLQGHSNLCVLVVHDSNDSPRDDFHQNCRLSAGPVRCVVVVFDSNDSVTADQQCPLSRGPVSCVSLVHDSNDNQLGQVDQQCPPRGRNVNCVSVVHDSND

Radius of gyration: 14.44 Å; chains: 1; bounding box: 37×30×38 Å

Sequence (134 aa):
SFKDGDNGGLPDYVEKQLGLDATVGDDDFTKDSDGDGVPDGVEFLEGTDPNDDTDFSGTDSDGDGVPDAIEILDGTDPDDATSFKDGDNGGLPDYAEKQLGLDSTVGDDDFTKDSDGDGVPDGVEFLEGTDPNE

InterPro domains:
  IPR059100 Bacterial TSP3 repeat [PF18884] (32-52)
  IPR059100 Bacterial TSP3 repeat [PF18884] (60-78)
  IPR059100 Bacterial TSP3 repeat [PF18884] (114-133)

=== Feature glossary ===
A reading guide for the features in this record.

Start from the sequence.

  · This is the polypeptide sequence — one letter per residue, N-terminus first. Length ranges from a few dozen residues for small domains to over a thousand for large multi-domain proteins.

Fold it, and you get atomic coordinates and the backbone conformation that goes with them.

  · Structure coordinates are given as an mmCIF _atom_site loop: one row per atom with element, residue name, chain id, sequence number, and x/y/z position in Å. Only the four main-chain atoms per residue are included here; side chains are omitted to keep the record compact.

  · Backbone dihedral angles. Every residue except chain termini has a φ (preceding-C → N → Cα → C) and a ψ (N → Cα → C → next-N). They are reported in degrees following the IUPAC sign convention. Secondary structure is essentially a statement about which (φ, ψ) basin each residue occupies.

  · The SS8 string is DSSP's per-residue secondary-structure call. α-helix (H) means an i→i+4 H-bond ladder; β-strand (E) means the residue participates in a β-sheet; 3₁₀ (G) and π (I) are tighter and wider helices; T/S are turns/bends; '-' is loop.

  · SS3 is a coarse helix/strand/coil call (letters a/b/c) made by the P-SEA algorithm from inter-Cα distances and dihedrals. It is less detailed than DSSP but needs only Cα positions.

Summarize the fold with a handful of shape descriptors and a per-residue structural alphabet.

  · Radius of gyration (Rg) is the root-mean-square distance of Cα atoms from their centroid — a single number for overall size and compactness. A globular domain of N residues has Rg ≈ 2.2·N^0.38 Å; an extended or disordered chain has a much larger Rg. The Cα contact count is the number of residue pairs whose Cα atoms are within 8 Å and are more than four positions apart in sequence — a standard proxy for tertiary packing density. The bounding box is the smallest axis-aligned box enclosing all Cα atoms.

  · The Foldseek 3Di string encodes local tertiary geometry as a 20-letter alphabet — one character per residue — derived from the relative positions of nearby Cα atoms. Unlike the amino-acid sequence, 3Di is a direct function of the 3D structure, so two proteins with the same fold have similar 3Di strings even at low sequence identity.

  · Solvent-accessible surface area (SASA) is the area in Å² traced out by the centre of a 1.4 Å probe sphere (a water molecule) rolled over the protein's van der Waals surface (Shrake–Rupley / Lee–Richards construction). Buried residues have near-zero SASA; fully exposed residues can exceed 200 Å². The total SASA scales roughly with the number of surface residues.

Ask how reliable the model is.

  · pLDDT (predicted Local Distance Difference Test) is AlphaFold's per-residue confidence score, ranging from 0 to 100. Values above 90 indicate high confidence (typically well-packed cores); 70–90 is confident; 50–70 low confidence; below 50 usually means the region is disordered or the prediction is unreliable there. AlphaFold stores pLDDT in the mmCIF B-factor column.

  · B-factor (Debye–Waller factor) reflects atomic displacement in the crystal lattice. It is an experimental observable (units Å²), not a prediction; low values mean the atom is pinned down, high values mean it moves or is heterogeneous across the crystal.

  · Predicted Aligned Error (PAE) is an AlphaFold confidence matrix: entry (i, j) is the expected error in the position of residue j, in ångströms, when the prediction is superimposed on the true structure at residue i. Low PAE within a block of residues means that block is internally rigid and well-predicted; high PAE between two blocks means their relative placement is uncertain even if each block individually is confident.

Place it in context: what it resembles, what it is annotated as, and how it looks.

  · Nearest PDB neighbors are the top structural matches found by Foldseek when searching this structure against the entire Protein Data Bank. Each hit reports a TM-score (0 to 1; >0.5 almost always implies the same fold) and an E-value. These are *structural* homologs — they may share no detectable sequence similarity.

  · Functional annotations link the protein to curated databases. InterPro entries identify conserved domains and families by matching the sequence against member-database signatures (Pfam, PROSITE, CDD, …). Gene Ontology (GO) terms describe molecular function, biological process, and cellular component in a controlle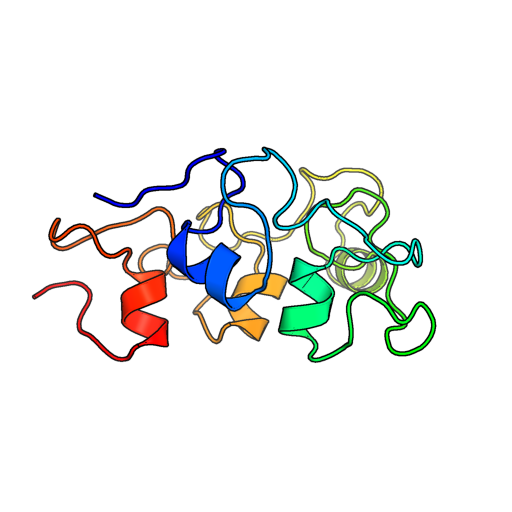d vocabulary. CATH places the structure in a hierarchical fold classification (Class/Architecture/Topology/Homologous-superfamily). The organism is the source species.

  · Three diagnostic plots accompany the record. The Cα contact map visualizes the tertiary structure as a 2D adjacency matrix (8 Å cutoff, sequence-local contacts suppressed). The Ramachandran plot shows the distribution of backbone (φ, ψ) torsions, with points in the α and β basins reflecting secondary structure content. The PAE plot shows AlphaFold's inter-residue confidence as a color matrix.

  · Six rendered views show the 3D structure from the faces of a cube — i.e. along ±x, ±y, ±z. Rendering representation is drawn randomly per protein from cartoon (secondary-structure ribbons), sticks (backbone bonds), or molecular surface; coloring is either N→C rainbow (blue at the N-terminus through red at the C-terminus) or one color per chain.